Protein AF-A0AAD6YAK9-F1 (afdb_monomer_lite)

Radius of gyration: 12.78 Å; chains: 1; bounding box: 29×27×27 Å

Sequence (84 aa):
IQVSPSYPCGFCGRSTSNGGCSIAIQSGKAVSSCQEVYEFQVAAASNSTAAKPCTNVPVKCALCPETHWKYNMITHLADNHPGW

Secondary structure (DSSP, 8-state):
-BPPTTS--TTT-S--GGGT--EEEETTEEEE--TT----BHHHHTS--SS------EEE-SSSS-EEEGGGHHHHHHHHSTT-

Foldseek 3Di:
DWADQQAADPQPRDRSPPNQKTWDQDPQWIDMPHPRDDTDRLVVLCDADPVRRHNFHWDADPPDRHIYTPVCVVVVCVVPPPPD

Organism: NCBI:txid153505

pLDDT: mean 91.75, std 6.22, range [65.19, 97.5]

Structure (mmCIF, N/CA/C/O backbone):
data_AF-A0AAD6YAK9-F1
#
_entry.id   AF-A0AAD6YAK9-F1
#
loop_
_atom_site.group_PDB
_atom_site.id
_atom_site.type_symbol
_atom_site.label_atom_id
_atom_site.label_alt_id
_atom_site.label_comp_id
_atom_site.label_asym_id
_atom_site.label_entity_id
_atom_site.label_seq_id
_atom_site.pdbx_PDB_ins_code
_atom_site.Cartn_x
_atom_site.Cartn_y
_atom_site.Cartn_z
_atom_site.occupancy
_atom_site.B_iso_or_equiv
_atom_site.auth_seq_id
_atom_site.auth_comp_id
_atom_site.auth_asym_id
_atom_site.auth_atom_id
_atom_site.pdbx_PDB_model_num
ATOM 1 N N . ILE A 1 1 ? 3.468 8.485 4.328 1.00 90.44 1 ILE A N 1
ATOM 2 C CA . ILE A 1 1 ? 4.000 7.514 3.333 1.00 90.44 1 ILE A CA 1
ATOM 3 C C . ILE A 1 1 ? 3.087 7.561 2.117 1.00 90.44 1 ILE A C 1
ATOM 5 O O . ILE A 1 1 ? 1.891 7.397 2.309 1.00 90.44 1 ILE A O 1
ATOM 9 N N . GLN A 1 2 ? 3.598 7.853 0.921 1.00 93.44 2 GLN A N 1
ATOM 10 C CA . GLN A 1 2 ? 2.781 7.844 -0.302 1.00 93.44 2 GLN A CA 1
ATOM 11 C C . GLN A 1 2 ? 2.691 6.420 -0.852 1.00 93.44 2 GLN A C 1
ATOM 13 O O . GLN A 1 2 ? 3.695 5.713 -0.852 1.00 93.44 2 GLN A O 1
ATOM 18 N N . VAL A 1 3 ? 1.503 5.999 -1.287 1.00 93.44 3 VAL A N 1
ATOM 19 C CA . VAL A 1 3 ? 1.300 4.710 -1.963 1.00 93.44 3 VAL A CA 1
ATOM 20 C C . VAL A 1 3 ? 1.361 4.946 -3.471 1.00 93.44 3 VAL A C 1
ATOM 22 O O . VAL A 1 3 ? 0.793 5.919 -3.964 1.00 93.44 3 VAL A O 1
ATOM 25 N N . SER A 1 4 ? 2.066 4.073 -4.189 1.00 91.88 4 SER A N 1
ATOM 26 C CA . SER A 1 4 ? 2.314 4.199 -5.627 1.00 91.88 4 SER A CA 1
ATOM 27 C C . SER A 1 4 ? 0.996 4.271 -6.422 1.00 91.88 4 SER A C 1
ATOM 29 O O . SER A 1 4 ? 0.146 3.389 -6.250 1.00 91.88 4 SER A O 1
ATOM 31 N N . PRO A 1 5 ? 0.810 5.289 -7.291 1.00 90.75 5 PRO A N 1
ATOM 32 C CA . PRO A 1 5 ? -0.387 5.465 -8.113 1.00 90.75 5 PRO A CA 1
ATOM 33 C C . PRO A 1 5 ? -0.323 4.696 -9.451 1.00 90.75 5 PRO A C 1
ATOM 35 O O . PRO A 1 5 ? -1.114 4.936 -10.364 1.00 90.75 5 PRO A O 1
ATOM 38 N N . SER A 1 6 ? 0.656 3.807 -9.615 1.00 91.19 6 SER A N 1
ATOM 39 C CA . SER A 1 6 ? 0.824 3.014 -10.840 1.00 91.19 6 SER A CA 1
ATOM 40 C C . SER A 1 6 ? -0.028 1.740 -10.845 1.00 91.19 6 SER A C 1
ATOM 42 O O . SER A 1 6 ? -0.125 1.070 -11.867 1.00 91.19 6 SER A O 1
ATOM 44 N N . TYR A 1 7 ? -0.662 1.406 -9.715 1.00 92.19 7 TYR A N 1
ATOM 45 C CA . TYR A 1 7 ? -1.381 0.148 -9.503 1.00 92.19 7 TYR A CA 1
ATOM 46 C C . TYR A 1 7 ? -2.812 0.388 -9.000 1.00 92.19 7 TYR A C 1
ATOM 48 O O . TYR A 1 7 ? -3.121 1.478 -8.506 1.00 92.19 7 TYR A O 1
ATOM 56 N N . PRO A 1 8 ? -3.708 -0.611 -9.086 1.00 93.00 8 PRO A N 1
ATOM 57 C CA . PRO A 1 8 ? -5.075 -0.485 -8.596 1.00 93.00 8 PRO A CA 1
ATOM 58 C C . PRO A 1 8 ? -5.188 0.069 -7.166 1.00 93.00 8 PRO A C 1
ATOM 60 O O . PRO A 1 8 ? -4.401 -0.252 -6.270 1.00 93.00 8 PRO A O 1
ATOM 63 N N . CYS A 1 9 ? -6.196 0.912 -6.952 1.00 92.56 9 CYS A N 1
ATOM 64 C CA . CYS A 1 9 ? -6.547 1.487 -5.660 1.00 92.56 9 CYS A CA 1
ATOM 65 C C . CYS A 1 9 ? -6.994 0.390 -4.686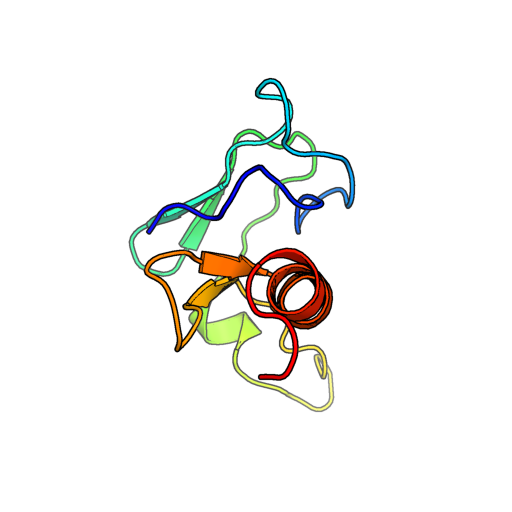 1.00 92.56 9 CYS A C 1
ATOM 67 O O . CYS A 1 9 ? -7.870 -0.408 -5.007 1.00 92.56 9 CYS A O 1
ATOM 69 N N . GLY A 1 10 ? -6.483 0.377 -3.454 1.00 91.56 10 GLY A N 1
ATOM 70 C CA . GLY A 1 10 ? -6.937 -0.578 -2.433 1.00 91.56 10 GLY A CA 1
ATOM 71 C C . GLY A 1 10 ? -8.354 -0.358 -1.897 1.00 91.56 10 GLY A C 1
ATOM 72 O O . GLY A 1 10 ? -8.838 -1.221 -1.174 1.00 91.56 10 GLY A O 1
ATOM 73 N N . PHE A 1 11 ? -9.014 0.753 -2.246 1.00 92.50 11 PHE A N 1
ATOM 74 C CA . PHE A 1 11 ? -10.409 1.020 -1.875 1.00 92.50 11 PHE A CA 1
ATOM 75 C C . PHE A 1 11 ? -11.391 0.594 -2.970 1.00 92.50 11 PHE A C 1
ATOM 77 O O . PHE A 1 11 ? -12.303 -0.178 -2.703 1.00 92.50 11 PHE A O 1
ATOM 84 N N . CYS A 1 12 ? -11.184 1.050 -4.211 1.00 92.38 12 CYS A N 1
ATOM 85 C CA . CYS A 1 12 ? -12.124 0.805 -5.314 1.00 92.38 12 CYS A CA 1
ATOM 86 C C . CYS A 1 12 ? -11.635 -0.194 -6.376 1.00 92.38 12 CYS A C 1
ATOM 88 O O . CYS A 1 12 ? -12.376 -0.489 -7.311 1.00 92.38 12 CYS A O 1
ATOM 90 N N . GLY A 1 13 ? -10.385 -0.664 -6.306 1.00 90.38 13 GLY A N 1
ATOM 91 C CA . GLY A 1 13 ? -9.792 -1.581 -7.290 1.00 90.38 13 GLY A CA 1
ATOM 92 C C . GLY A 1 13 ? -9.547 -0.982 -8.681 1.00 90.38 13 GLY A C 1
ATOM 93 O O . GLY A 1 13 ? -9.120 -1.694 -9.584 1.00 90.38 13 GLY A O 1
ATOM 94 N N . ARG A 1 14 ? -9.812 0.315 -8.888 1.00 88.31 14 ARG A N 1
ATOM 95 C CA . ARG A 1 14 ? -9.610 1.002 -10.176 1.00 88.31 14 ARG A CA 1
ATOM 96 C C . ARG A 1 14 ? -8.213 1.603 -10.275 1.00 88.31 14 ARG A C 1
ATOM 98 O O . ARG A 1 14 ? -7.547 1.790 -9.258 1.00 88.31 14 ARG A O 1
ATOM 105 N N . SER A 1 15 ? -7.790 1.932 -11.496 1.00 79.88 15 SER A N 1
ATOM 106 C CA . SER A 1 15 ? -6.512 2.607 -11.721 1.00 79.88 15 SER A CA 1
ATOM 107 C C . SER A 1 15 ? -6.415 3.906 -10.918 1.00 79.88 15 SER A C 1
ATOM 109 O O . SER A 1 15 ? -7.362 4.691 -10.860 1.00 79.88 15 SER A O 1
ATOM 111 N N . THR A 1 16 ? -5.255 4.121 -10.308 1.00 77.62 16 THR A N 1
ATOM 112 C CA . THR A 1 16 ? -4.886 5.357 -9.606 1.00 77.62 16 THR A CA 1
ATOM 113 C C . THR A 1 16 ? -4.128 6.324 -10.531 1.00 77.62 16 THR A C 1
ATOM 115 O O . THR A 1 16 ? -3.908 7.483 -10.165 1.00 77.62 16 THR A O 1
ATOM 118 N N . SER A 1 17 ? -3.810 5.893 -11.763 1.00 71.19 17 SER A N 1
ATOM 119 C CA . SER A 1 17 ? -3.184 6.727 -12.790 1.00 71.19 17 SER A CA 1
ATOM 120 C C . SER A 1 17 ? -4.077 7.916 -13.175 1.00 71.19 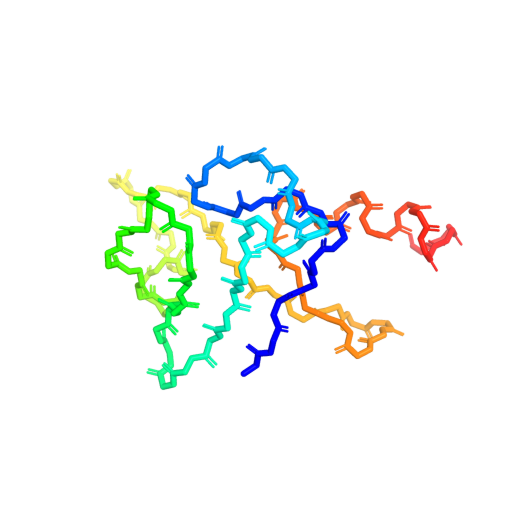17 SER A C 1
ATOM 122 O O . SER A 1 17 ? -5.304 7.857 -13.084 1.00 71.19 17 SER A O 1
ATOM 124 N N . ASN A 1 18 ? -3.457 9.032 -13.571 1.00 69.12 18 ASN A N 1
ATOM 125 C CA . ASN A 1 18 ? -4.129 10.297 -13.912 1.00 69.12 18 ASN A CA 1
ATOM 126 C C . ASN A 1 18 ? -4.914 10.965 -12.763 1.00 69.12 18 ASN A C 1
ATOM 128 O O . ASN A 1 18 ? -5.808 11.770 -13.010 1.00 69.12 18 ASN A O 1
ATOM 132 N N . GLY A 1 19 ? -4.583 10.662 -11.502 1.00 65.19 19 GLY A N 1
ATOM 133 C CA . GLY A 1 19 ? -5.147 11.363 -10.342 1.00 65.19 19 GLY A CA 1
ATOM 134 C C . GLY A 1 19 ? -6.535 10.886 -9.909 1.00 65.19 19 GLY A C 1
ATOM 135 O O . GLY A 1 19 ? -7.157 11.527 -9.067 1.00 65.19 19 GLY A O 1
ATOM 136 N N . GLY A 1 20 ? -7.016 9.750 -10.430 1.00 76.00 20 GLY A N 1
ATOM 137 C CA . GLY A 1 20 ? -8.324 9.199 -10.060 1.00 76.00 20 GLY A CA 1
ATOM 138 C C . GLY A 1 20 ? -8.428 8.781 -8.589 1.00 76.00 20 GLY A C 1
ATOM 139 O O . GLY A 1 20 ? -9.513 8.820 -8.014 1.00 76.00 20 GLY A O 1
ATOM 140 N N . CYS A 1 21 ? -7.310 8.401 -7.963 1.00 88.06 21 CYS A N 1
ATOM 141 C CA . CYS A 1 21 ? -7.224 8.010 -6.555 1.00 88.06 21 CYS A CA 1
ATOM 142 C C . CYS A 1 21 ? -5.804 8.284 -6.030 1.00 88.06 21 CYS A C 1
ATOM 144 O O . CYS A 1 21 ? -4.867 7.588 -6.410 1.00 88.06 21 CYS A O 1
ATOM 146 N N . SER A 1 22 ? -5.630 9.257 -5.135 1.00 91.31 22 SER A N 1
ATOM 147 C CA . SER A 1 22 ? -4.397 9.410 -4.352 1.00 91.31 22 SER A CA 1
ATOM 148 C C . SER A 1 22 ? -4.541 8.671 -3.025 1.00 91.31 22 SER A C 1
ATOM 150 O O . SER A 1 22 ? -5.638 8.614 -2.466 1.00 91.31 22 SER A O 1
ATOM 152 N N . ILE A 1 23 ? -3.469 8.047 -2.533 1.00 92.94 23 ILE A N 1
ATOM 153 C CA . ILE A 1 23 ? -3.485 7.294 -1.272 1.00 92.94 23 ILE A CA 1
ATOM 154 C C . ILE A 1 23 ? -2.190 7.576 -0.513 1.00 92.94 23 ILE A C 1
ATOM 156 O O . ILE A 1 23 ? -1.090 7.368 -1.023 1.00 92.94 23 ILE A O 1
ATOM 160 N N . ALA A 1 24 ? -2.324 7.999 0.740 1.00 94.44 24 ALA A N 1
ATOM 161 C CA . ALA A 1 24 ? -1.213 8.227 1.646 1.00 94.44 24 ALA A CA 1
ATOM 162 C C . ALA A 1 24 ? -1.512 7.639 3.027 1.00 94.44 24 ALA A C 1
ATOM 164 O O . ALA A 1 24 ? -2.637 7.699 3.509 1.00 94.44 24 ALA A O 1
ATOM 165 N N . ILE A 1 25 ? -0.492 7.117 3.704 1.00 94.56 25 ILE A N 1
ATOM 166 C CA . ILE A 1 25 ? -0.576 6.760 5.121 1.00 94.56 25 ILE A CA 1
ATOM 167 C C . ILE A 1 25 ? -0.103 7.940 5.969 1.00 94.56 25 ILE A C 1
ATOM 169 O O . ILE A 1 25 ? 1.049 8.378 5.834 1.00 94.56 25 ILE A O 1
ATOM 173 N N . GLN A 1 26 ? -0.984 8.421 6.846 1.00 94.94 26 GLN A N 1
ATOM 174 C CA . GLN A 1 26 ? -0.748 9.499 7.807 1.00 94.94 26 GLN A CA 1
ATOM 175 C C . GLN A 1 26 ? -1.145 9.016 9.203 1.00 94.94 26 GLN A C 1
ATOM 177 O O . GLN A 1 26 ? -2.273 8.573 9.409 1.00 94.94 26 GLN A O 1
ATOM 182 N N . SER A 1 27 ? -0.207 9.049 10.153 1.00 93.06 27 SER A N 1
ATOM 183 C CA . SER A 1 27 ? -0.439 8.611 11.542 1.00 93.06 27 SER A CA 1
ATOM 184 C C . SER A 1 27 ? -1.103 7.225 11.656 1.00 93.06 27 SER A C 1
ATOM 186 O O . SER A 1 27 ? -1.998 7.018 12.468 1.00 93.06 27 SER A O 1
ATOM 188 N N . GLY A 1 28 ? -0.703 6.278 10.796 1.00 91.81 28 GLY A N 1
ATOM 189 C CA . GLY A 1 28 ? -1.248 4.912 10.763 1.00 91.81 28 GLY A CA 1
ATOM 190 C C . GLY A 1 28 ? -2.617 4.754 10.083 1.00 91.81 28 GLY A C 1
ATOM 191 O O . GLY A 1 28 ? -3.088 3.624 9.943 1.00 91.81 28 GLY A O 1
ATOM 192 N N . LYS A 1 29 ? -3.233 5.845 9.613 1.00 92.94 29 LYS A N 1
ATOM 193 C CA . LYS A 1 29 ? -4.490 5.844 8.852 1.00 92.94 29 LYS A CA 1
ATOM 194 C C . LYS A 1 29 ? -4.225 5.987 7.358 1.00 92.94 29 LYS A C 1
ATOM 196 O O . LYS A 1 29 ? -3.317 6.721 6.965 1.00 92.94 29 LYS A O 1
ATOM 201 N N . ALA A 1 30 ? -5.027 5.329 6.527 1.00 93.00 30 ALA A N 1
ATOM 202 C CA . ALA A 1 30 ? -5.034 5.609 5.095 1.00 93.00 30 ALA A CA 1
ATOM 203 C C . ALA A 1 30 ? -5.918 6.832 4.802 1.00 93.00 30 ALA A C 1
ATOM 205 O O . ALA A 1 30 ? -7.093 6.861 5.156 1.00 93.00 30 ALA A O 1
ATOM 206 N N . VAL A 1 31 ? -5.334 7.835 4.154 1.00 94.12 31 VAL A N 1
ATOM 207 C CA . VAL A 1 31 ? -5.994 9.042 3.651 1.00 94.12 31 VAL A CA 1
ATOM 208 C C . VAL A 1 31 ? -6.027 8.937 2.133 1.00 94.12 31 VAL A C 1
ATOM 210 O O . VAL A 1 31 ? -4.995 8.660 1.516 1.00 94.12 31 VAL A O 1
ATOM 213 N N . SER A 1 32 ? -7.197 9.122 1.524 1.00 92.81 32 SER A N 1
ATOM 214 C CA . SER A 1 32 ? -7.357 8.960 0.080 1.00 92.81 32 SER A CA 1
ATOM 215 C C . SER A 1 32 ? -8.366 9.932 -0.520 1.00 92.81 32 SER A C 1
ATOM 217 O O . SER A 1 32 ? -9.318 10.321 0.148 1.00 92.81 32 SER A O 1
ATOM 219 N N . SER A 1 33 ? -8.167 10.285 -1.794 1.00 92.88 33 SER A N 1
ATOM 220 C CA . SER A 1 33 ? -9.160 10.991 -2.616 1.00 92.88 33 SER A CA 1
ATOM 221 C C . SER A 1 33 ? -10.179 10.060 -3.292 1.00 92.88 33 SER A C 1
ATOM 223 O O . SER A 1 33 ? -11.006 10.525 -4.073 1.00 92.88 33 SER A O 1
ATOM 225 N N . CYS A 1 34 ? -10.100 8.747 -3.057 1.00 92.62 34 CYS A N 1
ATOM 226 C CA . CYS A 1 34 ? -11.021 7.771 -3.632 1.00 92.62 34 CYS A CA 1
ATOM 227 C C . CYS A 1 34 ? -12.451 7.980 -3.110 1.00 92.62 34 CYS A C 1
ATOM 229 O O . CYS A 1 34 ? -12.647 8.144 -1.911 1.00 92.62 34 CYS A O 1
ATOM 231 N N . GLN A 1 35 ? -13.455 7.904 -3.989 1.00 91.69 35 GLN A N 1
ATOM 232 C CA . GLN A 1 35 ? -14.870 8.013 -3.597 1.00 91.69 35 GLN A CA 1
ATOM 233 C C . GLN A 1 35 ? -15.339 6.856 -2.701 1.00 91.69 35 GLN A C 1
ATOM 235 O O . GLN A 1 35 ? -16.215 7.050 -1.868 1.00 91.69 35 GLN A O 1
ATOM 240 N N . GLU A 1 36 ? -14.713 5.685 -2.829 1.00 93.06 36 GLU A N 1
ATOM 241 C CA . GLU A 1 36 ? -15.011 4.484 -2.034 1.00 93.06 36 GLU A CA 1
ATOM 242 C C . GLU A 1 36 ? -14.141 4.393 -0.765 1.00 93.06 36 GLU A C 1
ATOM 244 O O . GLU A 1 36 ? -13.945 3.312 -0.202 1.00 93.06 36 GLU A O 1
ATOM 249 N N . VAL A 1 37 ? -13.529 5.505 -0.338 1.00 93.06 37 VAL A N 1
ATOM 250 C CA . VAL A 1 37 ? -12.707 5.524 0.875 1.00 93.06 37 VAL A CA 1
ATOM 251 C C . VAL A 1 37 ? -13.577 5.269 2.105 1.00 93.06 37 VAL A C 1
ATOM 253 O O . VAL A 1 37 ? -14.618 5.890 2.306 1.00 93.06 37 VAL A O 1
ATOM 256 N N . TYR A 1 38 ? -13.114 4.372 2.966 1.00 93.06 38 TYR A N 1
ATOM 257 C CA . TYR A 1 38 ? -13.689 4.123 4.283 1.00 93.06 38 TYR A CA 1
ATOM 258 C C . TYR A 1 38 ? -12.595 4.226 5.345 1.00 93.06 38 TYR A C 1
ATOM 260 O O . TYR A 1 38 ? -11.401 4.221 5.025 1.00 93.06 38 TYR A O 1
ATOM 268 N N . GLU A 1 39 ? -12.979 4.331 6.621 1.00 92.25 39 GLU A N 1
ATOM 269 C CA . GLU A 1 39 ? -11.985 4.408 7.689 1.00 92.25 39 GLU A CA 1
ATOM 270 C C . GLU A 1 39 ? -11.145 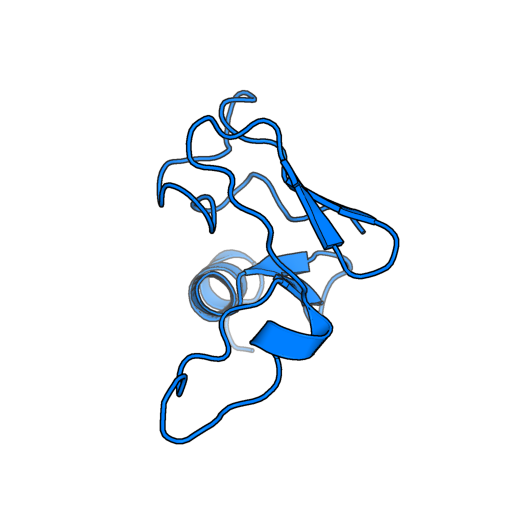3.128 7.737 1.00 92.25 39 GLU A C 1
ATOM 272 O O . GLU A 1 39 ? -11.631 2.035 8.028 1.00 92.25 39 GLU A O 1
ATOM 277 N N . PHE A 1 40 ? -9.851 3.289 7.474 1.00 92.31 40 PHE A N 1
ATOM 278 C CA . PHE A 1 40 ? -8.908 2.189 7.388 1.00 92.31 40 PHE A CA 1
ATOM 279 C C . PHE A 1 40 ? -7.705 2.447 8.296 1.00 92.31 40 PHE A C 1
ATOM 281 O O . PHE A 1 40 ? -6.898 3.355 8.067 1.00 92.31 40 PHE A O 1
ATOM 288 N N . GLN A 1 41 ? -7.592 1.620 9.337 1.00 93.44 41 GLN A N 1
ATOM 289 C CA . GLN A 1 41 ? -6.468 1.606 10.270 1.00 93.44 41 GLN A CA 1
ATOM 290 C C . GLN A 1 41 ? -5.455 0.554 9.826 1.00 93.44 41 GLN A C 1
ATOM 292 O O . GLN A 1 41 ? -5.735 -0.643 9.909 1.00 93.44 41 GLN A O 1
ATOM 297 N N . VAL A 1 42 ? -4.262 0.984 9.408 1.00 93.06 42 VAL A N 1
ATOM 298 C CA . VAL A 1 42 ? -3.220 0.075 8.903 1.00 93.06 42 VAL A CA 1
ATOM 299 C C . VAL A 1 42 ? -2.838 -0.948 9.969 1.00 93.06 42 VAL A C 1
ATOM 301 O O . VAL A 1 42 ? -2.805 -2.136 9.684 1.00 93.06 42 VAL A O 1
ATOM 304 N N . ALA A 1 43 ? -2.626 -0.517 11.216 1.00 92.56 43 ALA A N 1
ATOM 305 C CA . ALA A 1 43 ? -2.236 -1.419 12.299 1.00 92.56 43 ALA A CA 1
ATOM 306 C C . ALA A 1 43 ? -3.286 -2.511 12.567 1.00 92.56 43 ALA A C 1
ATOM 308 O O . ALA A 1 43 ? -2.933 -3.675 12.733 1.00 92.56 43 ALA A O 1
ATOM 309 N N . ALA A 1 44 ? -4.574 -2.162 12.569 1.00 92.81 44 ALA A N 1
ATOM 310 C CA . ALA A 1 44 ? -5.637 -3.144 12.767 1.00 92.81 44 ALA A CA 1
ATOM 311 C C . ALA A 1 44 ? -5.736 -4.106 11.573 1.00 92.81 44 ALA A C 1
ATOM 313 O O . ALA A 1 44 ? -5.828 -5.312 11.770 1.00 92.81 44 ALA A O 1
ATOM 314 N N . ALA A 1 45 ? -5.660 -3.583 10.346 1.00 93.19 45 ALA A N 1
ATOM 315 C CA . ALA A 1 45 ? -5.730 -4.378 9.123 1.00 93.19 45 ALA A CA 1
ATOM 316 C C . ALA A 1 45 ? -4.485 -5.252 8.886 1.00 93.19 45 ALA A C 1
ATOM 318 O O . ALA A 1 45 ? -4.571 -6.245 8.176 1.00 93.19 45 ALA A O 1
ATOM 319 N N . SER A 1 46 ? -3.338 -4.935 9.491 1.00 93.88 46 SER A N 1
ATOM 320 C CA . SER A 1 46 ? -2.143 -5.788 9.451 1.00 93.88 46 SER A CA 1
ATOM 321 C C . SER A 1 46 ? -2.269 -7.050 10.310 1.00 93.88 46 SER A C 1
ATOM 323 O O . SER A 1 46 ? -1.491 -7.984 10.125 1.00 93.88 46 SER A O 1
ATOM 325 N N . ASN A 1 47 ? -3.226 -7.095 11.243 1.00 94.06 47 ASN A N 1
ATOM 326 C CA . ASN A 1 47 ? -3.408 -8.207 12.169 1.00 94.06 47 ASN A CA 1
ATOM 327 C C . ASN A 1 47 ? -4.526 -9.138 11.689 1.00 94.06 47 ASN A C 1
ATOM 329 O O . ASN A 1 47 ? -5.700 -8.769 11.672 1.00 94.06 47 ASN A O 1
ATOM 333 N N . SER A 1 48 ? -4.157 -10.366 11.322 1.00 94.25 48 SER A N 1
ATOM 334 C CA . SER A 1 48 ? -5.124 -11.394 10.933 1.00 94.25 48 SER A CA 1
ATOM 335 C C . SER A 1 48 ? -5.869 -11.918 12.160 1.00 94.25 48 SER A C 1
ATOM 337 O O . SER A 1 48 ? -5.267 -12.218 13.190 1.00 94.25 48 SER A O 1
ATOM 339 N N . THR A 1 49 ? -7.186 -12.051 12.043 1.00 93.50 49 THR A N 1
ATOM 340 C CA . THR A 1 49 ? -8.049 -12.672 13.055 1.00 93.50 49 THR A CA 1
ATOM 341 C C . THR A 1 49 ? -8.990 -13.664 12.384 1.00 93.50 49 THR A C 1
ATOM 343 O O . THR A 1 49 ? -9.212 -13.585 11.177 1.00 93.50 49 THR A O 1
ATOM 346 N N . ALA A 1 50 ? -9.613 -14.557 13.156 1.00 93.62 50 ALA A N 1
ATOM 347 C CA . ALA A 1 50 ? -10.596 -15.498 12.611 1.00 93.62 50 ALA A CA 1
ATOM 348 C C . ALA A 1 50 ? -11.755 -14.791 11.876 1.00 93.62 50 ALA A C 1
ATOM 350 O O . ALA A 1 50 ? -12.187 -15.247 10.824 1.00 93.62 50 ALA A O 1
ATOM 351 N N . ALA A 1 51 ? -12.224 -13.650 12.396 1.00 92.38 51 ALA A N 1
ATOM 352 C CA . ALA A 1 51 ? -13.297 -12.866 11.777 1.00 92.38 51 ALA A CA 1
ATOM 353 C C . ALA A 1 51 ? -12.816 -11.966 10.622 1.00 92.38 51 ALA A C 1
ATOM 355 O O . ALA A 1 51 ? -13.611 -11.572 9.771 1.00 92.38 51 ALA A O 1
ATOM 356 N N . LYS A 1 52 ? -11.529 -11.602 10.601 1.00 87.56 52 LYS A N 1
ATOM 357 C CA . LYS A 1 52 ? -10.910 -10.733 9.590 1.00 87.56 52 LYS A CA 1
ATOM 358 C C . LYS A 1 52 ? -9.561 -11.332 9.174 1.00 87.56 52 LYS A C 1
ATOM 360 O O . LYS A 1 52 ? -8.528 -10.905 9.692 1.00 87.56 52 LYS A O 1
ATOM 365 N N . PRO A 1 53 ? -9.548 -12.336 8.280 1.00 91.25 53 PRO A N 1
ATOM 366 C CA . PRO A 1 53 ? -8.317 -13.043 7.930 1.00 91.25 53 PRO A CA 1
ATOM 367 C C . PRO A 1 53 ? -7.399 -12.223 7.010 1.00 91.25 53 PRO A C 1
ATOM 369 O O . PRO A 1 53 ? -6.182 -12.419 7.006 1.00 91.25 53 PRO A O 1
ATOM 372 N N . CYS A 1 54 ? -7.969 -11.297 6.236 1.00 86.88 54 CYS A N 1
ATOM 373 C CA . CYS A 1 54 ? -7.259 -10.517 5.228 1.00 86.88 54 CYS A CA 1
ATOM 374 C C . CYS A 1 54 ? -6.325 -9.474 5.856 1.00 86.88 54 CYS A C 1
ATOM 376 O O . CYS A 1 54 ? -6.771 -8.618 6.612 1.00 86.88 54 CYS A O 1
ATOM 378 N N . THR A 1 55 ? -5.050 -9.496 5.455 1.00 92.88 55 THR A N 1
ATOM 379 C CA . THR A 1 55 ? -4.011 -8.542 5.899 1.00 92.88 55 THR A CA 1
ATOM 380 C C . THR A 1 55 ? -3.566 -7.597 4.786 1.00 92.88 55 THR A C 1
ATOM 382 O O . THR A 1 55 ? -2.379 -7.315 4.608 1.00 92.88 55 THR A O 1
ATOM 385 N N . ASN A 1 56 ? -4.514 -7.171 3.950 1.00 92.19 56 ASN A N 1
ATOM 386 C CA . ASN A 1 56 ? -4.206 -6.306 2.824 1.00 92.19 56 ASN A CA 1
ATOM 387 C C . ASN A 1 56 ? -4.002 -4.861 3.292 1.00 92.19 56 ASN A C 1
ATOM 38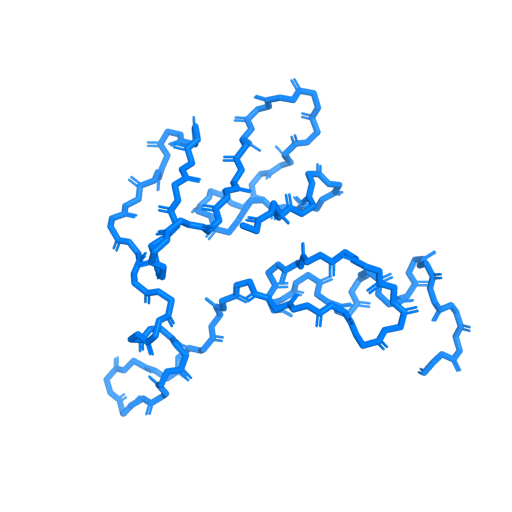9 O O . ASN A 1 56 ? -4.966 -4.144 3.535 1.00 92.19 56 ASN A O 1
ATOM 393 N N . VAL A 1 57 ? -2.745 -4.444 3.384 1.00 95.31 57 VAL A N 1
ATOM 394 C CA . VAL A 1 57 ? -2.320 -3.091 3.758 1.00 95.31 57 VAL A CA 1
ATOM 395 C C . VAL A 1 57 ? -1.252 -2.598 2.781 1.00 95.31 57 VAL A C 1
ATOM 397 O O . VAL A 1 57 ? -0.624 -3.423 2.108 1.00 95.31 57 VAL A O 1
ATOM 400 N N . PRO A 1 58 ? -0.992 -1.284 2.689 1.00 95.62 58 PRO A N 1
ATOM 401 C CA . PRO A 1 58 ? 0.191 -0.793 2.003 1.00 95.62 58 PRO A CA 1
ATOM 402 C C . PRO A 1 58 ? 1.467 -1.250 2.716 1.00 95.62 58 PRO A C 1
ATOM 404 O O . PRO A 1 58 ? 1.613 -1.069 3.924 1.00 95.62 58 PRO A O 1
ATOM 407 N N . VAL A 1 59 ? 2.391 -1.834 1.962 1.00 95.75 59 VAL A N 1
ATOM 408 C CA . VAL A 1 59 ? 3.686 -2.333 2.421 1.00 95.75 59 VAL A CA 1
ATOM 409 C C . VAL A 1 59 ? 4.799 -1.739 1.563 1.00 95.75 59 VAL A C 1
ATOM 411 O O . VAL A 1 59 ? 4.634 -1.523 0.359 1.00 95.75 59 VAL A O 1
ATOM 414 N N . LYS A 1 60 ? 5.934 -1.437 2.195 1.00 96.88 60 LYS A N 1
ATOM 415 C CA . LYS A 1 60 ? 7.116 -0.924 1.500 1.00 96.88 60 LYS A CA 1
ATOM 416 C C . LYS A 1 60 ? 7.771 -2.060 0.711 1.00 96.88 60 LYS A C 1
ATOM 418 O O . LYS A 1 60 ? 7.921 -3.157 1.249 1.00 96.88 60 LYS A O 1
ATOM 423 N N . CYS A 1 61 ? 8.172 -1.798 -0.529 1.00 97.50 61 CYS A N 1
ATOM 424 C CA . CYS A 1 61 ? 9.032 -2.717 -1.263 1.00 97.50 61 CYS A CA 1
ATOM 425 C C . CYS A 1 61 ? 10.394 -2.821 -0.553 1.00 97.50 61 CYS A C 1
ATOM 427 O O . CYS A 1 61 ? 10.935 -1.828 -0.066 1.00 97.50 61 CYS A O 1
ATOM 429 N N . ALA A 1 62 ? 10.958 -4.025 -0.466 1.00 96.88 62 ALA A N 1
ATOM 430 C CA . ALA A 1 62 ? 12.270 -4.222 0.155 1.00 96.88 62 ALA A CA 1
ATOM 431 C C . ALA A 1 62 ? 13.437 -3.797 -0.763 1.00 96.88 62 ALA A C 1
ATOM 433 O O . ALA A 1 62 ? 14.579 -3.733 -0.319 1.00 96.88 62 ALA A O 1
ATOM 434 N N . LEU A 1 63 ? 13.142 -3.507 -2.031 1.00 97.31 63 LEU A N 1
ATOM 435 C CA . LEU A 1 63 ? 14.109 -3.429 -3.129 1.00 97.31 63 LEU A CA 1
ATOM 436 C C . LEU A 1 63 ? 14.204 -2.030 -3.735 1.00 97.31 63 LEU A C 1
ATOM 438 O O . LEU A 1 63 ? 15.190 -1.677 -4.378 1.00 97.31 63 LEU A O 1
ATOM 442 N N . CYS A 1 64 ? 13.165 -1.227 -3.519 1.00 96.81 64 CYS A N 1
ATOM 443 C CA . CYS A 1 64 ? 13.049 0.138 -3.992 1.00 96.81 64 CYS A CA 1
ATOM 444 C C . CYS A 1 64 ? 12.308 0.987 -2.940 1.00 96.81 64 CYS A C 1
ATOM 446 O O . CYS A 1 64 ? 11.759 0.457 -1.969 1.00 96.81 64 CYS A O 1
ATOM 448 N N . PRO A 1 65 ? 12.296 2.322 -3.071 1.00 96.19 65 PRO A N 1
ATOM 449 C CA . PRO A 1 65 ? 11.649 3.189 -2.090 1.00 96.19 65 PRO A CA 1
ATOM 450 C C . PRO A 1 65 ? 10.111 3.224 -2.193 1.00 96.19 65 PRO A C 1
ATOM 452 O O . PRO A 1 65 ? 9.484 3.939 -1.408 1.00 96.19 65 PRO A O 1
ATOM 455 N N . GLU A 1 66 ? 9.489 2.486 -3.119 1.00 96.25 66 GLU A N 1
ATOM 456 C CA . GLU A 1 66 ? 8.040 2.520 -3.328 1.00 96.25 66 GLU A CA 1
ATOM 457 C C . GLU A 1 66 ? 7.242 1.752 -2.259 1.00 96.25 66 GLU A C 1
ATOM 459 O O . GLU A 1 66 ? 7.735 0.885 -1.533 1.00 96.25 66 GLU A O 1
ATOM 464 N N . THR A 1 67 ? 5.965 2.113 -2.130 1.00 96.31 67 THR A N 1
ATOM 465 C CA . THR A 1 67 ? 5.000 1.476 -1.227 1.00 96.31 67 THR A CA 1
ATOM 466 C C . THR A 1 67 ? 3.765 1.092 -2.025 1.00 96.31 67 THR A C 1
ATOM 468 O O . THR A 1 67 ? 3.189 1.933 -2.713 1.00 96.31 67 THR A O 1
ATOM 471 N N . HIS A 1 68 ? 3.324 -0.156 -1.900 1.00 95.56 68 HIS A N 1
ATOM 472 C CA . HIS A 1 68 ? 2.208 -0.713 -2.666 1.00 95.56 68 HIS A CA 1
ATOM 473 C C . HIS A 1 68 ? 1.240 -1.425 -1.736 1.00 95.56 68 HIS A C 1
ATOM 475 O O . HIS A 1 68 ? 1.647 -1.959 -0.707 1.00 95.56 68 HIS A O 1
ATOM 481 N N . TRP A 1 69 ? -0.038 -1.497 -2.104 1.00 94.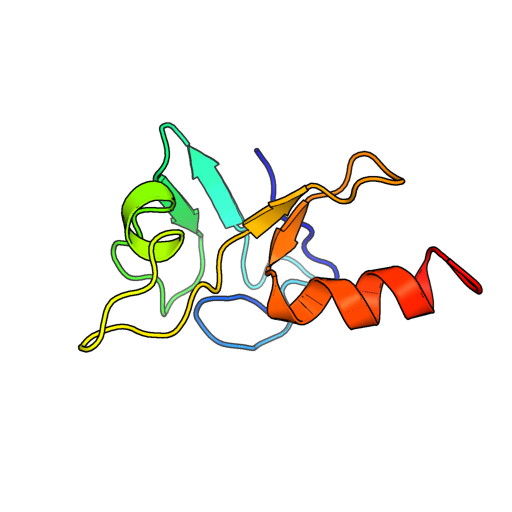94 69 TRP A N 1
ATOM 482 C CA . TRP A 1 69 ? -0.940 -2.460 -1.470 1.00 94.94 69 TRP A CA 1
ATOM 483 C C . TRP A 1 69 ? -0.361 -3.871 -1.568 1.00 94.94 69 TRP A C 1
ATOM 485 O O . TRP A 1 69 ? 0.192 -4.238 -2.603 1.00 94.94 69 TRP A O 1
ATOM 495 N N . LYS A 1 70 ? -0.500 -4.671 -0.506 1.00 95.44 70 LYS A N 1
ATOM 496 C CA . LYS A 1 70 ? 0.087 -6.015 -0.423 1.00 95.44 70 LYS A CA 1
ATOM 497 C C . LYS A 1 70 ? -0.272 -6.892 -1.624 1.00 95.44 70 LYS A C 1
ATOM 499 O O . LYS A 1 70 ? 0.595 -7.595 -2.128 1.00 95.44 70 LYS A O 1
ATOM 504 N N . TYR A 1 71 ? -1.509 -6.815 -2.118 1.00 93.19 71 TYR A N 1
ATOM 505 C CA . TYR A 1 71 ? -1.918 -7.579 -3.304 1.00 93.19 71 TYR A CA 1
ATOM 506 C C . TYR A 1 71 ? -1.265 -7.097 -4.613 1.00 93.19 71 TYR A C 1
ATOM 508 O O . TYR A 1 71 ? -1.113 -7.895 -5.529 1.00 93.19 71 TYR A O 1
ATOM 516 N N . ASN A 1 72 ? -0.844 -5.830 -4.700 1.00 95.62 72 ASN A N 1
ATOM 517 C CA . ASN A 1 72 ? -0.146 -5.274 -5.867 1.00 95.62 72 ASN A CA 1
ATOM 518 C C . ASN A 1 72 ? 1.353 -5.603 -5.873 1.00 95.62 72 ASN A C 1
ATOM 520 O O . ASN A 1 72 ? 2.016 -5.380 -6.882 1.00 95.62 72 ASN A O 1
ATOM 524 N N . MET A 1 73 ? 1.906 -6.100 -4.760 1.00 96.00 73 MET A N 1
ATOM 525 C CA . MET A 1 73 ? 3.351 -6.288 -4.622 1.00 96.00 73 MET A CA 1
ATOM 526 C C . MET A 1 73 ? 3.901 -7.290 -5.640 1.00 96.00 73 MET A C 1
ATOM 528 O O . MET A 1 73 ? 4.930 -7.023 -6.240 1.00 96.00 73 MET A O 1
ATOM 532 N N . ILE A 1 74 ? 3.203 -8.404 -5.888 1.00 95.19 74 ILE A N 1
ATOM 533 C CA . ILE A 1 74 ? 3.655 -9.410 -6.865 1.00 95.19 74 ILE A CA 1
ATOM 534 C C . ILE A 1 74 ? 3.760 -8.798 -8.267 1.00 95.19 74 ILE A C 1
ATOM 536 O O . ILE A 1 74 ? 4.766 -8.995 -8.941 1.00 95.19 74 ILE A O 1
ATOM 540 N N . THR A 1 75 ? 2.760 -8.019 -8.682 1.00 95.19 75 THR A N 1
ATOM 541 C CA . THR A 1 75 ? 2.781 -7.321 -9.973 1.00 95.19 75 THR A CA 1
ATOM 542 C C . THR A 1 75 ? 3.908 -6.294 -10.026 1.00 95.19 75 THR A C 1
ATOM 544 O O . THR A 1 75 ? 4.684 -6.293 -10.971 1.00 95.19 75 THR A O 1
ATOM 547 N N . HIS A 1 76 ? 4.071 -5.482 -8.975 1.00 96.19 76 HIS A N 1
ATOM 548 C CA . HIS A 1 76 ? 5.176 -4.526 -8.897 1.00 96.19 76 HIS A CA 1
ATOM 549 C C . HIS A 1 76 ? 6.546 -5.194 -9.035 1.00 96.19 76 HIS A C 1
ATOM 551 O O . HIS A 1 76 ? 7.394 -4.688 -9.775 1.00 96.19 76 HIS A O 1
ATOM 557 N N . LEU A 1 77 ? 6.742 -6.322 -8.344 1.00 97.19 77 LEU A N 1
ATOM 558 C CA . LEU A 1 77 ? 7.968 -7.103 -8.425 1.00 97.19 77 LEU A CA 1
ATOM 559 C C . LEU A 1 77 ? 8.188 -7.618 -9.852 1.00 97.19 77 LEU A C 1
ATOM 561 O O . LEU A 1 77 ? 9.251 -7.397 -10.412 1.00 97.19 77 LEU A O 1
ATOM 565 N N . ALA A 1 78 ? 7.178 -8.222 -10.480 1.00 96.12 78 ALA A N 1
ATOM 566 C CA . ALA A 1 78 ? 7.293 -8.711 -11.854 1.00 96.12 78 ALA A CA 1
ATOM 567 C C . ALA A 1 78 ? 7.645 -7.596 -12.860 1.00 96.12 78 ALA A C 1
ATOM 569 O O . ALA A 1 78 ? 8.485 -7.805 -13.734 1.00 96.12 78 ALA A O 1
ATOM 570 N N . ASP A 1 79 ? 7.043 -6.413 -12.705 1.00 95.69 79 ASP A N 1
ATOM 571 C CA . ASP A 1 79 ? 7.189 -5.299 -13.645 1.00 95.69 79 ASP A CA 1
ATOM 572 C C . ASP A 1 79 ? 8.519 -4.539 -13.482 1.00 95.69 79 ASP A C 1
ATOM 574 O O . ASP A 1 79 ? 9.109 -4.101 -14.468 1.00 95.69 79 ASP A O 1
ATOM 578 N N . ASN A 1 80 ? 8.998 -4.353 -12.245 1.00 96.50 80 ASN A N 1
ATOM 579 C CA . ASN A 1 80 ? 10.113 -3.436 -11.933 1.00 96.50 80 ASN A CA 1
ATOM 580 C C . ASN A 1 80 ? 11.345 -4.142 -11.363 1.00 96.50 80 ASN A C 1
ATOM 582 O O . ASN A 1 80 ? 12.429 -3.563 -11.277 1.00 96.50 80 ASN A O 1
ATOM 586 N N . HIS A 1 81 ? 11.177 -5.397 -10.972 1.00 96.50 81 HIS A N 1
ATOM 587 C CA . HIS A 1 81 ? 12.174 -6.217 -10.312 1.00 96.50 81 HIS A CA 1
ATOM 588 C C . HIS A 1 81 ? 12.192 -7.621 -10.958 1.00 96.50 81 HIS A C 1
ATOM 590 O O . HIS A 1 81 ? 11.902 -8.616 -10.290 1.00 96.50 81 HIS A O 1
ATOM 596 N N . PRO A 1 82 ? 12.550 -7.749 -12.256 1.00 92.31 82 PRO A N 1
ATOM 597 C CA . PRO A 1 82 ? 12.565 -9.050 -12.921 1.00 92.31 82 PRO A CA 1
ATOM 598 C C . PRO A 1 82 ? 13.578 -9.999 -12.265 1.00 92.31 82 PRO A C 1
ATOM 600 O O . PRO A 1 82 ? 14.752 -9.657 -12.132 1.00 92.31 82 PRO A O 1
ATOM 603 N N . GLY A 1 83 ? 13.129 -11.197 -11.882 1.00 86.56 83 GLY A N 1
ATOM 604 C CA . GLY A 1 83 ? 13.990 -12.250 -11.325 1.00 86.56 83 GLY A CA 1
ATOM 605 C C . GLY A 1 83 ? 14.339 -12.114 -9.838 1.00 86.56 83 GLY A C 1
ATOM 606 O O . GLY A 1 83 ? 15.292 -12.753 -9.397 1.00 86.56 83 GLY A O 1
ATOM 607 N N . TRP A 1 84 ? 13.601 -11.286 -9.097 1.00 72.75 84 TRP A N 1
ATOM 608 C CA . TRP A 1 84 ? 13.719 -11.162 -7.642 1.00 72.75 84 TRP A CA 1
ATOM 609 C C . TRP A 1 84 ? 13.079 -12.308 -6.859 1.00 72.75 84 TRP A C 1
ATOM 611 O O . TRP A 1 84 ? 12.092 -12.898 -7.356 1.00 72.75 84 TRP A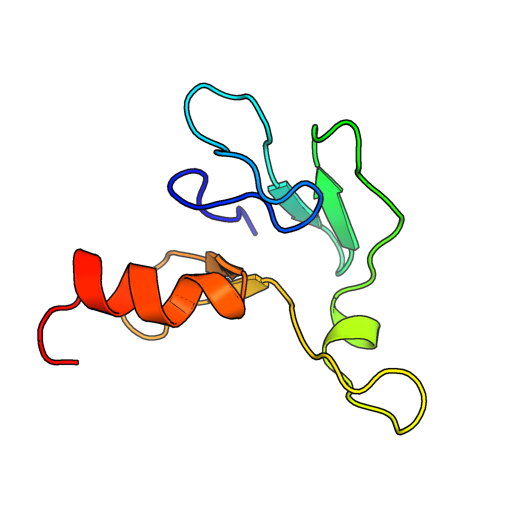 O 1
#